Protein AF-A0A7C5EL28-F1 (afdb_monomer_lite)

Radius of gyration: 12.24 Å; chains: 1; bounding box: 33×21×35 Å

pLDDT: mean 87.93, std 9.38, range [56.09, 97.31]

Foldseek 3Di:
DAPVVLVVCLVVVQFDPVLNPADAAEDEEDQVQLLVQQQVQWDAGHVVRTDGDVSSRRSHVYHHNPPDCNSRVNRVVNNVVVVVVVD

Secondary structure (DSSP, 8-state):
---HHHHHHHTTT-S-HHHHSSPPS--SB-HHHHHHHHHHT-EEEETTEEE-THHHHHHHTPPB--S--HHHHHHHHHHHHHHHTT-

Structure (mmCIF, N/CA/C/O backbone):
data_AF-A0A7C5EL28-F1
#
_entry.id   AF-A0A7C5EL28-F1
#
loop_
_atom_site.group_PDB
_atom_site.id
_atom_site.type_symbol
_atom_site.label_atom_id
_atom_site.label_alt_id
_atom_site.label_comp_id
_atom_site.label_asym_id
_atom_site.label_entity_id
_atom_site.label_seq_id
_atom_site.pdbx_PDB_ins_code
_atom_site.Cartn_x
_atom_site.Cartn_y
_atom_site.Cartn_z
_atom_site.occupancy
_atom_site.B_iso_or_equiv
_atom_site.auth_seq_id
_atom_site.auth_comp_id
_atom_site.auth_asym_id
_atom_site.auth_atom_id
_atom_site.pdbx_PDB_model_num
ATOM 1 N N . HIS A 1 1 ? -3.948 -10.299 -8.557 1.00 58.75 1 HIS A N 1
ATOM 2 C CA . HIS A 1 1 ? -3.773 -9.180 -7.613 1.00 58.75 1 HIS A CA 1
ATOM 3 C C . HIS A 1 1 ? -5.010 -8.279 -7.604 1.00 58.75 1 HIS A C 1
ATOM 5 O O . HIS A 1 1 ? -4.909 -7.072 -7.763 1.00 58.75 1 HIS A O 1
ATOM 11 N N . GLU A 1 2 ? -6.206 -8.842 -7.422 1.00 61.25 2 GLU A N 1
ATOM 12 C CA . GLU A 1 2 ? -7.424 -8.029 -7.469 1.00 61.25 2 GLU A CA 1
ATOM 13 C C . GLU A 1 2 ? -7.793 -7.499 -6.085 1.00 61.25 2 GLU A C 1
ATOM 15 O O . GLU A 1 2 ? -7.936 -8.264 -5.131 1.00 61.25 2 GLU A O 1
ATOM 20 N N . ALA A 1 3 ? -8.008 -6.189 -5.985 1.00 79.75 3 ALA A N 1
ATOM 21 C CA . ALA A 1 3 ? -8.559 -5.546 -4.799 1.00 79.75 3 ALA A CA 1
ATOM 22 C C . ALA A 1 3 ? -10.098 -5.649 -4.804 1.00 79.75 3 ALA A C 1
ATOM 24 O O . ALA A 1 3 ? -10.805 -4.647 -4.788 1.00 79.75 3 ALA A O 1
ATOM 25 N N . VAL A 1 4 ? -10.642 -6.872 -4.845 1.00 86.06 4 VAL A N 1
ATOM 26 C CA . VAL A 1 4 ? -12.088 -7.115 -5.043 1.00 86.06 4 VAL A CA 1
ATOM 27 C C . VAL A 1 4 ? -12.946 -6.401 -3.995 1.00 86.06 4 VAL A C 1
ATOM 29 O O . VAL A 1 4 ? -13.978 -5.823 -4.331 1.00 86.06 4 VAL A O 1
ATOM 32 N N . ALA A 1 5 ? -12.514 -6.395 -2.730 1.00 87.12 5 ALA A N 1
ATOM 33 C CA . ALA A 1 5 ? -13.214 -5.681 -1.661 1.00 87.12 5 ALA A CA 1
ATOM 34 C C . ALA A 1 5 ? -13.306 -4.171 -1.946 1.00 87.12 5 ALA A C 1
ATOM 36 O O . ALA A 1 5 ? -14.373 -3.576 -1.805 1.00 87.12 5 ALA A O 1
ATOM 37 N N . VAL A 1 6 ? -12.212 -3.572 -2.420 1.00 89.00 6 VAL A N 1
ATOM 38 C CA . VAL A 1 6 ? -12.143 -2.157 -2.803 1.00 89.00 6 VAL A CA 1
ATOM 39 C C . VAL A 1 6 ? -13.032 -1.884 -4.011 1.00 89.00 6 VAL A C 1
ATOM 41 O O . VAL A 1 6 ? -13.797 -0.927 -3.987 1.00 89.00 6 VAL A O 1
ATOM 44 N N . GLU A 1 7 ? -13.021 -2.744 -5.030 1.00 87.94 7 GLU A N 1
ATOM 45 C CA . GLU A 1 7 ? -13.867 -2.581 -6.219 1.00 87.94 7 GLU A CA 1
ATOM 46 C C . GLU A 1 7 ? -15.365 -2.671 -5.892 1.00 87.94 7 GLU A C 1
ATOM 48 O O . GLU A 1 7 ? -16.182 -1.915 -6.421 1.00 87.94 7 GLU A O 1
ATOM 53 N N . ARG A 1 8 ? -15.753 -3.544 -4.954 1.00 89.38 8 ARG A N 1
ATOM 54 C CA . ARG A 1 8 ? -17.140 -3.617 -4.467 1.00 89.38 8 ARG A CA 1
ATOM 55 C C . ARG A 1 8 ? -17.553 -2.362 -3.697 1.00 89.38 8 ARG A C 1
ATOM 57 O O . ARG A 1 8 ? -18.705 -1.945 -3.809 1.00 89.38 8 ARG A O 1
ATOM 64 N N . LEU A 1 9 ? -16.637 -1.751 -2.945 1.00 89.44 9 LEU A N 1
ATOM 65 C CA . LEU A 1 9 ? -16.878 -0.478 -2.259 1.00 89.44 9 LEU A CA 1
ATOM 66 C C . LEU A 1 9 ? -16.925 0.697 -3.241 1.00 89.44 9 LEU A C 1
ATOM 68 O O . LEU A 1 9 ? -17.788 1.566 -3.116 1.00 89.44 9 LEU A O 1
ATOM 72 N N . ARG A 1 10 ? -16.054 0.688 -4.255 1.00 87.75 10 ARG A N 1
ATOM 73 C CA . ARG A 1 10 ? -16.015 1.662 -5.352 1.00 87.75 10 ARG A CA 1
ATOM 74 C C . ARG A 1 10 ? -17.333 1.691 -6.114 1.00 87.75 10 ARG A C 1
ATOM 76 O O . ARG A 1 10 ? -17.912 2.758 -6.267 1.00 87.75 10 ARG A O 1
ATOM 83 N N . ALA A 1 11 ? -17.870 0.525 -6.476 1.00 88.19 11 ALA A N 1
ATOM 84 C CA . ALA A 1 11 ? -19.167 0.398 -7.147 1.00 88.19 11 ALA A CA 1
ATOM 85 C C . ALA A 1 11 ? -20.351 0.968 -6.339 1.00 88.19 11 ALA A C 1
ATOM 87 O O . ALA A 1 11 ? -21.415 1.224 -6.896 1.00 88.19 11 ALA A O 1
ATOM 88 N N . ARG A 1 12 ? -20.178 1.161 -5.026 1.00 89.88 12 ARG A N 1
ATOM 89 C CA . ARG A 1 12 ? -21.180 1.733 -4.115 1.00 89.88 12 ARG A CA 1
ATOM 90 C C . ARG A 1 12 ? -20.862 3.170 -3.693 1.00 89.88 12 ARG A C 1
ATOM 92 O O . ARG A 1 12 ? -21.565 3.700 -2.842 1.00 89.88 12 ARG A O 1
ATOM 99 N N . ASN A 1 13 ? -19.817 3.789 -4.251 1.00 86.19 13 ASN A N 1
ATOM 100 C CA . ASN A 1 13 ? -19.313 5.107 -3.845 1.00 86.19 13 ASN A CA 1
ATOM 101 C C . ASN A 1 13 ? -18.976 5.201 -2.345 1.00 86.19 13 ASN A C 1
ATOM 103 O O . ASN A 1 13 ? -19.170 6.240 -1.722 1.00 86.19 13 ASN A O 1
ATOM 107 N N . LEU A 1 14 ? -18.481 4.105 -1.760 1.00 88.88 14 LEU A N 1
ATOM 108 C CA . LEU A 1 14 ? -18.146 4.035 -0.335 1.00 88.88 14 LEU A CA 1
ATOM 109 C C . LEU A 1 14 ? -16.661 4.276 -0.048 1.00 88.88 14 LEU A C 1
ATOM 111 O O . LEU A 1 14 ? -16.289 4.376 1.113 1.00 88.88 14 LEU A O 1
ATOM 115 N N . LEU A 1 15 ? -15.799 4.362 -1.062 1.00 86.00 15 LEU A N 1
ATOM 116 C CA . LEU A 1 15 ? -14.371 4.584 -0.831 1.00 86.00 15 LEU A CA 1
ATOM 117 C C . LEU A 1 15 ? -14.103 5.917 -0.128 1.00 86.00 15 LEU A C 1
ATOM 119 O O . LEU A 1 15 ? -14.753 6.926 -0.403 1.00 86.00 15 LEU A O 1
ATOM 123 N N . ALA A 1 16 ? -13.078 5.928 0.723 1.00 83.25 16 ALA A N 1
ATOM 124 C CA . ALA A 1 16 ? -12.557 7.156 1.300 1.00 83.25 16 ALA A CA 1
ATOM 125 C C . ALA A 1 16 ? -12.239 8.171 0.177 1.00 83.25 16 ALA A C 1
ATOM 127 O O . ALA A 1 16 ? -11.707 7.767 -0.861 1.00 83.25 16 ALA A O 1
ATOM 128 N N . PRO A 1 17 ? -12.493 9.482 0.360 1.00 72.69 17 PRO A N 1
ATOM 129 C CA . PRO A 1 17 ? -12.352 10.482 -0.707 1.00 72.69 17 PRO A CA 1
ATOM 130 C C . PRO A 1 17 ? -10.972 10.491 -1.377 1.00 72.69 17 PRO A C 1
ATOM 132 O O . PRO A 1 17 ? -10.860 10.649 -2.590 1.00 72.69 17 PRO A O 1
ATOM 135 N N . ARG A 1 18 ? -9.915 10.245 -0.592 1.00 68.50 18 ARG A N 1
ATOM 136 C CA . ARG A 1 18 ? -8.524 10.145 -1.064 1.00 68.50 18 ARG A CA 1
ATOM 137 C C . ARG A 1 18 ? -8.270 8.912 -1.947 1.00 68.50 18 ARG A C 1
ATOM 139 O O . ARG A 1 18 ? -7.340 8.920 -2.745 1.00 68.50 18 ARG A O 1
ATOM 146 N N . SER A 1 19 ? -9.096 7.880 -1.807 1.00 74.62 19 SER A N 1
ATOM 147 C CA . SER A 1 19 ? -9.017 6.611 -2.538 1.00 74.62 19 SER A CA 1
ATOM 148 C C . SER A 1 19 ? -10.002 6.524 -3.705 1.00 74.6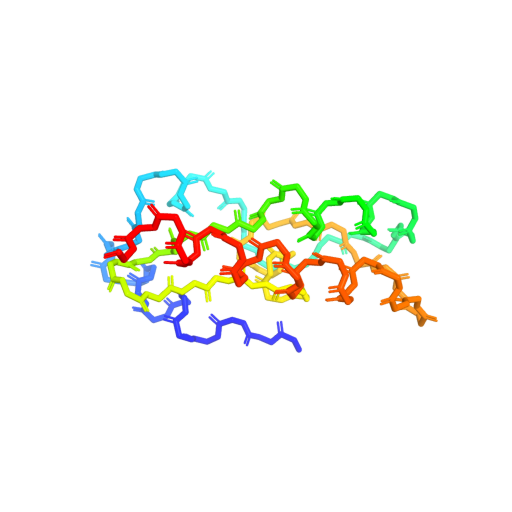2 19 SER A C 1
ATOM 150 O O . SER A 1 19 ? -9.838 5.692 -4.597 1.00 74.62 19 SER A O 1
ATOM 152 N N . ALA A 1 20 ? -11.010 7.397 -3.725 1.00 65.75 20 ALA A N 1
ATOM 153 C CA . ALA A 1 20 ? -12.031 7.447 -4.763 1.00 65.75 20 ALA A CA 1
ATOM 154 C C . ALA A 1 20 ? -11.541 8.083 -6.079 1.00 65.75 20 ALA A C 1
ATOM 156 O O . ALA A 1 20 ? -12.025 7.702 -7.139 1.00 65.75 20 ALA A O 1
ATOM 157 N N . SER A 1 21 ? -10.579 9.015 -6.034 1.00 60.91 21 SER A N 1
ATOM 158 C CA . SER A 1 21 ? -10.089 9.752 -7.215 1.00 60.91 21 SER A CA 1
ATOM 159 C C . SER A 1 21 ? -8.934 9.083 -7.969 1.00 60.91 21 SER A C 1
ATOM 161 O O . SER A 1 21 ? -8.473 9.610 -8.981 1.00 60.91 21 SER A O 1
ATOM 163 N N . ALA A 1 22 ? -8.435 7.948 -7.482 1.00 67.25 22 ALA A N 1
ATOM 164 C CA . ALA A 1 22 ? -7.298 7.263 -8.082 1.00 67.25 22 ALA A CA 1
ATOM 165 C C . ALA A 1 22 ? -7.724 6.307 -9.209 1.00 67.25 22 ALA A C 1
ATOM 167 O O . ALA A 1 22 ? -8.841 5.786 -9.201 1.00 67.25 22 ALA A O 1
ATOM 168 N N . GLY A 1 23 ? -6.818 6.068 -10.164 1.00 68.44 23 GLY A N 1
ATOM 169 C CA . GLY A 1 23 ? -7.037 5.128 -11.267 1.00 68.44 23 GLY A CA 1
ATOM 170 C C . GLY A 1 23 ? -7.309 3.698 -10.783 1.00 68.44 23 GLY A C 1
ATOM 171 O O . GLY A 1 23 ? -6.987 3.341 -9.650 1.00 68.44 23 GLY A O 1
ATOM 172 N N . THR A 1 24 ? -7.922 2.877 -11.636 1.00 75.06 24 THR A N 1
ATOM 173 C CA . THR A 1 24 ? -8.211 1.467 -11.340 1.00 75.06 24 THR A CA 1
ATOM 174 C C . THR A 1 24 ? -7.176 0.547 -11.990 1.00 75.06 24 THR A C 1
ATOM 176 O O . THR A 1 24 ? -6.643 0.849 -13.058 1.00 75.06 24 THR A O 1
ATOM 179 N N . GLY A 1 25 ? -6.918 -0.602 -11.362 1.00 81.12 25 GLY A N 1
ATOM 180 C CA . GLY A 1 25 ? -6.060 -1.643 -11.926 1.00 81.12 25 GLY A CA 1
ATOM 181 C C . GLY A 1 25 ? -4.565 -1.388 -11.740 1.00 81.12 25 GLY A C 1
ATOM 182 O O . GLY A 1 25 ? -4.152 -0.505 -10.995 1.00 81.12 25 GLY A O 1
ATOM 183 N N . GLU A 1 26 ? -3.744 -2.213 -12.386 1.00 84.69 26 GLU A N 1
ATOM 184 C CA . GLU A 1 26 ? -2.284 -2.135 -12.299 1.00 84.69 26 GLU A CA 1
ATOM 185 C C . GLU A 1 26 ? -1.698 -1.509 -13.569 1.00 84.69 26 GLU A C 1
ATOM 187 O O . GLU A 1 26 ? -2.074 -1.861 -14.689 1.00 84.69 26 GLU A O 1
ATOM 192 N N . GLY A 1 27 ? -0.745 -0.599 -13.391 1.00 86.62 27 GLY A N 1
ATOM 193 C CA . GLY A 1 27 ? -0.003 0.041 -14.468 1.00 86.62 27 GLY A CA 1
ATOM 194 C C . GLY A 1 27 ? 1.064 -0.862 -15.115 1.00 86.62 27 GLY A C 1
ATOM 195 O O . GLY A 1 27 ? 1.185 -2.057 -14.806 1.00 86.62 27 GLY A O 1
ATOM 196 N N . PRO A 1 28 ? 1.876 -0.300 -16.030 1.00 88.56 28 PRO A N 1
ATOM 197 C CA . PRO A 1 28 ? 3.006 -1.010 -16.625 1.00 88.56 28 PRO A CA 1
ATOM 198 C C . PRO A 1 28 ? 4.019 -1.464 -15.562 1.00 88.56 28 PRO A C 1
ATOM 200 O O . PRO A 1 28 ? 3.993 -1.019 -14.413 1.00 88.56 28 PRO A O 1
ATOM 203 N N . MET A 1 29 ? 4.888 -2.404 -15.942 1.00 89.88 29 MET A N 1
ATOM 204 C CA . MET A 1 29 ? 5.901 -2.925 -15.028 1.00 89.88 29 MET A CA 1
ATOM 205 C C . MET A 1 29 ? 7.059 -1.935 -14.884 1.00 89.88 29 MET A C 1
ATOM 207 O O . MET A 1 29 ? 7.722 -1.616 -15.867 1.00 89.88 29 MET A O 1
ATOM 211 N N . ASP A 1 30 ? 7.302 -1.507 -13.651 1.00 94.06 30 ASP A N 1
ATOM 212 C CA . ASP A 1 30 ? 8.452 -0.728 -13.203 1.00 94.06 30 ASP A CA 1
ATOM 213 C C . ASP A 1 30 ? 8.752 -1.155 -11.760 1.00 94.06 30 ASP A C 1
ATOM 215 O O . ASP A 1 30 ? 7.982 -0.867 -10.839 1.00 94.06 30 ASP A O 1
ATOM 219 N N . ALA A 1 31 ? 9.842 -1.905 -11.582 1.00 92.38 31 ALA A N 1
ATOM 220 C CA . ALA A 1 31 ? 10.228 -2.464 -10.290 1.00 92.38 31 ALA A CA 1
ATOM 221 C C . ALA A 1 31 ? 10.463 -1.366 -9.253 1.00 92.38 31 ALA A C 1
ATOM 223 O O . ALA A 1 31 ? 9.824 -1.367 -8.204 1.00 92.38 31 ALA A O 1
ATOM 224 N N . THR A 1 32 ? 11.318 -0.400 -9.581 1.00 92.62 32 THR A N 1
ATOM 225 C CA . THR A 1 32 ? 11.723 0.674 -8.674 1.00 92.62 32 THR A CA 1
ATOM 226 C C . THR A 1 32 ? 10.538 1.557 -8.303 1.00 92.62 32 THR A C 1
ATOM 228 O O . THR A 1 32 ? 10.289 1.791 -7.120 1.00 92.62 32 THR A O 1
ATOM 231 N N . ALA A 1 33 ? 9.766 2.012 -9.296 1.00 93.81 33 ALA A N 1
ATOM 232 C CA . ALA A 1 33 ? 8.601 2.845 -9.025 1.00 93.81 33 ALA A CA 1
ATOM 233 C C . ALA A 1 33 ? 7.522 2.067 -8.259 1.00 93.81 33 ALA A C 1
ATOM 235 O O . ALA A 1 33 ? 6.888 2.624 -7.366 1.00 93.81 33 ALA A O 1
ATOM 236 N N . GLY A 1 34 ? 7.328 0.782 -8.570 1.00 93.56 34 GLY A N 1
ATOM 237 C CA . GLY A 1 34 ? 6.377 -0.086 -7.881 1.00 93.56 34 GLY A CA 1
ATOM 238 C C . GLY A 1 34 ? 6.737 -0.328 -6.418 1.00 93.56 34 GLY A C 1
ATOM 239 O O . GLY A 1 34 ? 5.859 -0.196 -5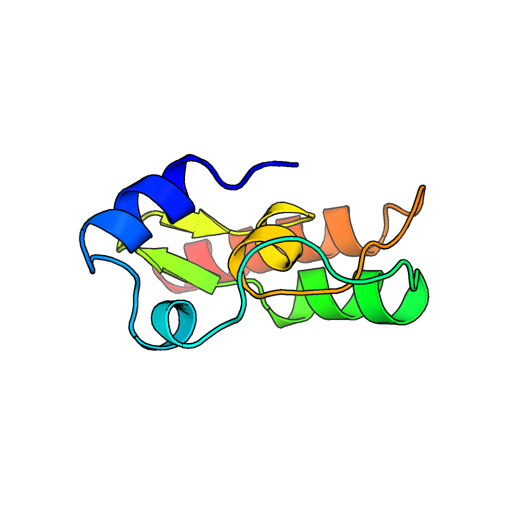.567 1.00 93.56 34 GLY A O 1
ATOM 240 N N . GLU A 1 35 ? 8.010 -0.598 -6.104 1.00 95.00 35 GLU A N 1
ATOM 241 C CA . GLU A 1 35 ? 8.486 -0.775 -4.723 1.00 95.00 35 GLU A CA 1
ATOM 242 C C . GLU A 1 35 ? 8.193 0.448 -3.856 1.00 95.00 35 GLU A C 1
ATOM 244 O O . GLU A 1 35 ? 7.651 0.313 -2.759 1.00 95.00 35 GLU A O 1
ATOM 249 N N . THR A 1 36 ? 8.504 1.643 -4.354 1.00 94.94 36 THR A N 1
ATOM 250 C CA . THR A 1 36 ? 8.236 2.887 -3.629 1.00 94.94 36 THR A CA 1
ATOM 251 C C . THR A 1 36 ? 6.735 3.162 -3.537 1.00 94.94 36 THR A C 1
ATOM 253 O O . THR A 1 36 ? 6.224 3.482 -2.461 1.00 94.94 36 THR A O 1
ATOM 256 N N . PHE A 1 37 ? 5.998 2.971 -4.636 1.00 94.38 37 PHE A N 1
ATOM 257 C CA . PHE A 1 37 ? 4.568 3.264 -4.705 1.00 94.38 37 PHE A CA 1
ATOM 258 C C . PHE A 1 37 ? 3.758 2.478 -3.672 1.00 94.38 37 PHE A C 1
ATOM 260 O O . PHE A 1 37 ? 2.927 3.063 -2.973 1.00 94.38 37 PHE A O 1
ATOM 267 N N . VAL A 1 38 ? 3.998 1.168 -3.542 1.00 94.50 38 VAL A N 1
ATOM 268 C CA . VAL A 1 38 ? 3.223 0.318 -2.621 1.00 94.50 38 VAL A CA 1
ATOM 269 C C . VAL A 1 38 ? 3.450 0.672 -1.153 1.00 94.50 38 VAL A C 1
ATOM 271 O O . VAL A 1 38 ? 2.558 0.448 -0.340 1.00 94.50 38 VAL A O 1
ATOM 274 N N . VAL A 1 39 ? 4.605 1.247 -0.808 1.00 95.94 39 VAL A N 1
ATOM 275 C CA . VAL A 1 39 ? 4.923 1.693 0.556 1.00 95.94 39 VAL A CA 1
ATOM 276 C C . VAL A 1 39 ? 4.300 3.058 0.835 1.00 95.94 39 VAL A C 1
ATOM 278 O O . VAL A 1 39 ? 3.635 3.243 1.852 1.00 95.94 39 VAL A O 1
ATOM 281 N N . GLU A 1 40 ? 4.478 4.020 -0.068 1.00 94.12 40 GLU A N 1
ATOM 282 C CA . GLU A 1 40 ? 4.031 5.402 0.141 1.00 94.12 40 GLU A CA 1
ATOM 283 C C . GLU A 1 40 ? 2.512 5.570 0.080 1.00 94.12 40 GLU A C 1
ATOM 285 O O . GLU A 1 40 ? 1.953 6.469 0.713 1.00 94.12 40 GLU A O 1
ATOM 290 N N . ARG A 1 41 ? 1.834 4.723 -0.701 1.00 93.12 41 ARG A N 1
ATOM 291 C CA . ARG A 1 41 ? 0.391 4.822 -0.951 1.00 93.12 41 ARG A CA 1
ATOM 292 C C . ARG A 1 41 ? -0.454 3.896 -0.079 1.00 93.12 41 ARG A C 1
ATOM 294 O O . ARG A 1 41 ? -1.660 3.826 -0.299 1.00 93.12 41 ARG A O 1
ATOM 301 N N . VAL A 1 42 ? 0.128 3.237 0.927 1.00 94.38 42 VAL A N 1
ATOM 302 C CA . VAL A 1 42 ? -0.646 2.554 1.978 1.00 94.38 42 VAL A CA 1
ATOM 303 C C . VAL A 1 42 ? -1.682 3.517 2.557 1.00 94.38 42 VAL A C 1
ATOM 305 O O . VAL A 1 42 ? -1.352 4.639 2.947 1.00 94.38 42 VAL A O 1
ATOM 308 N N . ALA A 1 43 ? -2.939 3.081 2.614 1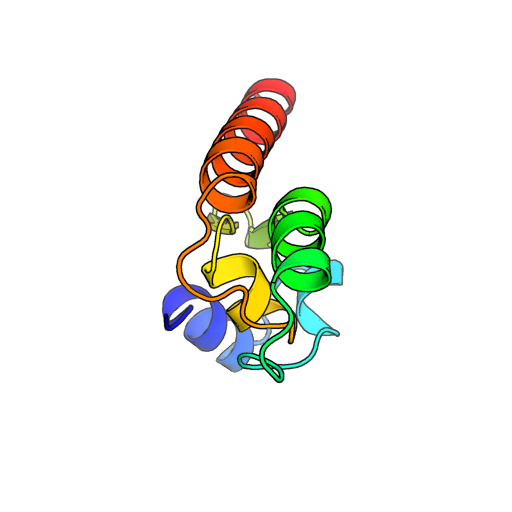.00 91.81 43 ALA A N 1
ATOM 309 C CA . ALA A 1 43 ? -4.030 3.909 3.106 1.00 91.81 43 ALA A CA 1
ATOM 310 C C . ALA A 1 43 ? -5.209 3.072 3.604 1.00 91.81 43 ALA A C 1
ATOM 312 O O . ALA A 1 43 ? -5.356 1.891 3.282 1.00 91.81 43 ALA A O 1
ATOM 313 N N . GLU A 1 44 ? -6.087 3.727 4.352 1.00 93.00 44 GLU A N 1
ATOM 314 C CA . GLU A 1 44 ? -7.412 3.220 4.672 1.00 93.00 44 GLU A CA 1
ATOM 315 C C . GLU A 1 44 ? -8.352 3.509 3.492 1.00 93.00 44 GLU A C 1
ATOM 317 O O . GLU A 1 44 ? -8.639 4.662 3.160 1.00 93.00 44 GLU A O 1
ATOM 322 N N . ALA A 1 45 ? -8.801 2.460 2.808 1.00 90.50 45 ALA A N 1
ATOM 323 C CA . ALA A 1 45 ? -9.688 2.579 1.654 1.00 90.50 45 ALA A CA 1
ATOM 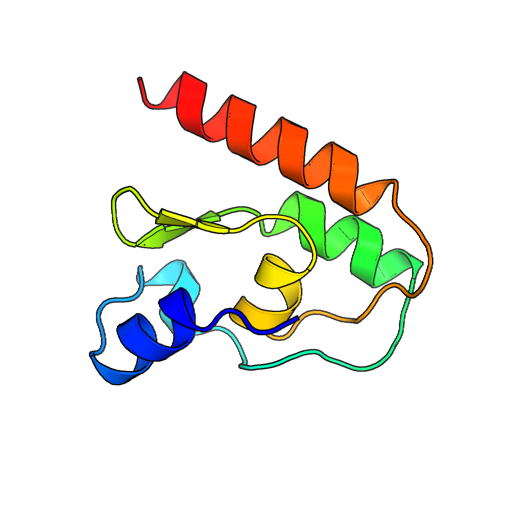324 C C . ALA A 1 45 ? -11.155 2.796 2.062 1.00 90.50 45 ALA A C 1
ATOM 326 O O . ALA A 1 45 ? -11.923 3.380 1.299 1.00 90.50 45 ALA A O 1
ATOM 327 N N . PHE A 1 46 ? -11.532 2.344 3.257 1.00 90.94 46 PHE A N 1
ATOM 328 C CA . PHE A 1 46 ? -12.844 2.491 3.892 1.00 90.94 46 PHE A CA 1
ATOM 329 C C . PHE A 1 46 ? -12.653 2.367 5.410 1.00 90.94 46 PHE A C 1
ATOM 331 O O . PHE A 1 46 ? -11.718 1.670 5.792 1.00 90.94 46 PHE A O 1
ATOM 338 N N . PRO A 1 47 ? -13.479 2.979 6.281 1.00 90.62 47 PRO A N 1
ATOM 339 C CA . PRO A 1 47 ? -13.321 2.848 7.731 1.00 90.62 47 PRO A CA 1
ATOM 340 C C . PRO A 1 47 ? -13.115 1.391 8.186 1.00 90.62 47 PRO A C 1
ATOM 342 O O . PRO A 1 47 ? -13.989 0.544 8.004 1.00 90.62 47 PRO A O 1
ATOM 345 N N . GLY A 1 48 ? -11.935 1.095 8.739 1.00 90.88 48 GLY A N 1
ATOM 346 C CA . GLY A 1 48 ? -11.516 -0.240 9.182 1.00 90.88 48 GLY A CA 1
ATOM 347 C C . GLY A 1 48 ? -10.917 -1.157 8.103 1.00 90.88 48 GLY A C 1
ATOM 348 O O . GLY A 1 48 ? -10.421 -2.232 8.431 1.00 90.88 48 GLY A O 1
ATOM 349 N N . LEU A 1 49 ? -10.911 -0.753 6.831 1.00 92.25 49 LEU A N 1
ATOM 350 C CA . LEU A 1 49 ? -10.330 -1.499 5.713 1.00 92.25 49 LEU A CA 1
ATOM 351 C C . LEU A 1 49 ? -9.090 -0.789 5.164 1.00 92.25 49 LEU A C 1
ATOM 353 O O . LEU A 1 49 ? -9.179 0.252 4.508 1.00 92.25 49 LEU A O 1
ATOM 357 N N . TRP A 1 50 ? -7.937 -1.422 5.348 1.00 93.56 50 TRP A N 1
ATOM 358 C CA . TRP A 1 50 ? -6.643 -0.922 4.893 1.00 93.56 50 TRP A CA 1
ATOM 359 C C . TRP A 1 50 ? -6.122 -1.684 3.678 1.00 93.56 50 TRP A C 1
ATOM 361 O O . TRP A 1 50 ? -6.377 -2.878 3.522 1.00 93.56 50 TRP A O 1
ATOM 371 N N . VAL A 1 51 ? -5.362 -0.992 2.829 1.00 93.62 51 VAL A N 1
ATOM 372 C CA . VAL A 1 51 ? -4.703 -1.574 1.654 1.00 93.62 51 VAL A CA 1
ATOM 373 C C . VAL A 1 51 ? -3.184 -1.516 1.791 1.00 93.62 51 VAL A C 1
ATOM 375 O O . VAL A 1 51 ? -2.620 -0.502 2.197 1.00 93.62 51 VAL A O 1
ATOM 378 N N . THR A 1 52 ? -2.517 -2.618 1.443 1.00 95.12 52 THR A N 1
ATOM 379 C CA . THR A 1 52 ? -1.054 -2.771 1.473 1.00 95.12 52 THR A CA 1
ATOM 380 C C . THR A 1 52 ? -0.583 -3.695 0.341 1.00 95.12 52 THR A C 1
ATOM 382 O O . THR A 1 52 ? -1.389 -4.413 -0.259 1.00 95.12 52 THR A O 1
ATOM 385 N N . GLY A 1 53 ? 0.709 -3.663 0.014 1.00 93.25 53 GLY A N 1
ATOM 386 C CA . GLY A 1 53 ? 1.313 -4.476 -1.039 1.00 93.25 53 GLY A CA 1
ATOM 387 C C . GLY A 1 53 ? 0.697 -4.211 -2.413 1.00 93.25 53 GLY A C 1
ATOM 388 O O . GLY A 1 53 ? 0.283 -3.094 -2.715 1.00 93.25 53 GLY A O 1
ATOM 389 N N . MET A 1 54 ? 0.576 -5.247 -3.249 1.00 92.94 54 MET A N 1
ATOM 390 C CA . MET A 1 54 ? 0.040 -5.096 -4.613 1.00 92.94 54 MET A CA 1
ATOM 391 C C . MET A 1 54 ? -1.415 -4.610 -4.656 1.00 92.94 54 MET A C 1
ATOM 393 O O . MET A 1 54 ? -1.838 -4.034 -5.657 1.00 92.94 54 MET A O 1
ATOM 397 N N . ALA A 1 55 ? -2.178 -4.765 -3.566 1.00 92.50 55 ALA A N 1
ATOM 398 C CA . ALA A 1 55 ? -3.521 -4.197 -3.483 1.00 92.50 55 ALA A CA 1
ATOM 399 C C . ALA A 1 55 ? -3.502 -2.661 -3.553 1.00 92.50 55 ALA A C 1
ATOM 401 O O . ALA A 1 55 ? -4.462 -2.075 -4.045 1.00 92.50 55 ALA A O 1
ATOM 402 N N . VAL A 1 56 ? -2.416 -2.010 -3.120 1.00 92.69 56 VAL A N 1
ATOM 403 C CA . VAL A 1 56 ? -2.205 -0.560 -3.259 1.00 92.69 56 VAL A CA 1
ATOM 404 C C . VAL A 1 56 ? -2.112 -0.189 -4.736 1.00 92.69 56 VAL A C 1
ATOM 406 O O . VAL A 1 56 ? -2.857 0.675 -5.194 1.00 92.69 56 VAL A O 1
ATOM 409 N N . SER A 1 57 ? -1.274 -0.886 -5.507 1.00 92.06 57 SER A N 1
ATOM 410 C CA . SER A 1 57 ? -1.173 -0.661 -6.953 1.00 92.06 57 SER A CA 1
ATOM 411 C C . SER A 1 57 ? -2.514 -0.877 -7.650 1.00 92.06 57 SER A C 1
ATOM 413 O O . SER A 1 57 ? -2.955 0.022 -8.355 1.00 92.06 57 SER A O 1
ATOM 415 N N . ALA A 1 58 ? -3.215 -1.982 -7.372 1.00 90.56 58 ALA A N 1
ATOM 416 C CA . ALA A 1 58 ? -4.524 -2.269 -7.965 1.00 90.56 58 ALA A CA 1
ATOM 417 C C . ALA A 1 58 ? -5.621 -1.255 -7.577 1.00 90.56 58 ALA A C 1
ATOM 419 O O . ALA A 1 58 ? -6.525 -0.974 -8.366 1.00 90.56 58 ALA A O 1
ATOM 420 N N . THR A 1 59 ? -5.549 -0.705 -6.362 1.00 90.00 59 THR A N 1
ATOM 421 C CA . THR A 1 59 ? -6.519 0.275 -5.849 1.00 90.00 59 THR A CA 1
ATOM 422 C C . THR A 1 59 ? -6.298 1.662 -6.446 1.00 90.00 59 THR A C 1
ATOM 424 O O . THR A 1 59 ? -7.277 2.360 -6.718 1.00 90.00 59 THR A O 1
ATOM 427 N N . PHE A 1 60 ? -5.038 2.065 -6.635 1.00 90.62 60 PHE A N 1
ATOM 428 C CA . PHE A 1 60 ? -4.676 3.440 -6.988 1.00 90.62 60 PHE A CA 1
ATOM 429 C C . PHE A 1 60 ? -4.090 3.621 -8.398 1.00 90.62 60 PHE A C 1
ATOM 431 O O . PHE A 1 60 ? -3.677 4.736 -8.726 1.00 90.62 60 PHE A O 1
ATOM 438 N N . GLY A 1 61 ? -4.021 2.574 -9.224 1.00 89.50 61 GLY A N 1
ATOM 439 C CA . GLY A 1 61 ? -3.463 2.667 -10.577 1.00 89.50 61 GLY A CA 1
ATOM 440 C C . GLY A 1 61 ? -1.931 2.680 -10.608 1.00 89.50 61 GLY A C 1
ATOM 441 O O . GLY A 1 61 ? -1.340 3.335 -11.462 1.00 89.50 61 GLY A O 1
ATOM 442 N N . GLY A 1 62 ? -1.280 2.029 -9.642 1.00 89.69 62 GLY A N 1
ATOM 443 C CA . GLY A 1 62 ? 0.180 2.013 -9.499 1.00 89.69 62 GLY A CA 1
ATOM 444 C C . GLY A 1 62 ? 0.886 1.002 -10.409 1.00 89.69 62 GLY A C 1
ATOM 445 O O . GLY A 1 62 ? 0.259 0.036 -10.853 1.00 89.69 62 GLY A O 1
ATOM 446 N N . PRO A 1 63 ? 2.193 1.174 -10.674 1.00 91.44 63 PRO A N 1
ATOM 447 C CA . PRO A 1 63 ? 2.973 0.238 -11.480 1.00 91.44 63 PRO A CA 1
ATOM 448 C C . PRO A 1 63 ? 3.103 -1.144 -10.821 1.00 91.44 63 PRO A C 1
ATOM 450 O O . PRO A 1 63 ? 2.985 -1.303 -9.600 1.00 91.44 63 PRO A O 1
ATOM 453 N N . ARG A 1 64 ? 3.366 -2.159 -11.652 1.00 89.94 64 ARG A N 1
ATOM 454 C CA . ARG A 1 64 ? 3.709 -3.518 -11.199 1.00 89.94 64 ARG A CA 1
ATOM 455 C C . ARG A 1 64 ? 5.207 -3.6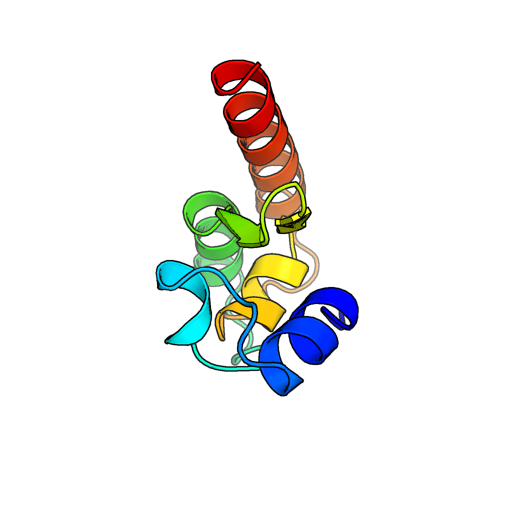18 -10.966 1.00 89.94 64 ARG A C 1
ATOM 457 O O . ARG A 1 64 ? 5.971 -3.137 -11.790 1.00 89.94 64 ARG A O 1
ATOM 464 N N . MET A 1 65 ? 5.632 -4.312 -9.916 1.00 88.50 65 MET A N 1
ATOM 465 C CA . MET A 1 65 ? 7.054 -4.356 -9.539 1.00 88.50 65 MET A CA 1
ATOM 466 C C . MET A 1 65 ? 7.818 -5.633 -9.921 1.00 88.50 65 MET A C 1
ATOM 468 O O . MET A 1 65 ? 9.027 -5.705 -9.732 1.00 88.50 65 MET A O 1
ATOM 472 N N . GLY A 1 66 ? 7.143 -6.646 -10.477 1.00 83.44 66 GLY A N 1
ATOM 473 C CA . GLY A 1 66 ? 7.784 -7.935 -10.771 1.00 83.44 66 GLY A CA 1
ATOM 474 C C . GLY A 1 66 ? 8.168 -8.708 -9.494 1.00 83.44 66 GLY A C 1
ATOM 475 O O . GLY A 1 66 ? 7.562 -8.480 -8.448 1.00 83.44 66 GLY A O 1
ATOM 476 N N . PRO A 1 67 ? 9.125 -9.654 -9.556 1.00 84.62 67 PRO A N 1
ATOM 477 C CA . PRO A 1 67 ? 9.482 -10.529 -8.435 1.00 84.62 67 PRO A CA 1
ATOM 478 C C . PRO A 1 67 ? 10.430 -9.844 -7.432 1.00 84.62 67 PRO A C 1
ATOM 480 O O . PRO A 1 67 ? 11.512 -10.350 -7.139 1.00 84.62 67 PRO A O 1
ATOM 483 N N . VAL A 1 68 ? 10.026 -8.685 -6.910 1.00 85.94 68 VAL A N 1
ATOM 484 C CA . VAL A 1 68 ? 10.752 -7.942 -5.870 1.00 85.94 68 VAL A CA 1
ATOM 485 C C . VAL A 1 68 ? 9.816 -7.710 -4.685 1.00 85.94 68 VAL A C 1
ATOM 487 O O . VAL A 1 68 ? 8.658 -7.337 -4.861 1.00 85.94 68 VAL A O 1
ATOM 490 N N . PHE A 1 69 ? 10.294 -7.992 -3.471 1.00 88.88 69 PHE A N 1
ATOM 491 C CA . PHE A 1 69 ? 9.443 -8.111 -2.278 1.00 88.88 69 PHE A CA 1
ATOM 492 C C . PHE A 1 69 ? 9.791 -7.119 -1.158 1.00 88.88 69 PHE A C 1
ATOM 494 O O . PHE A 1 69 ? 9.128 -7.127 -0.119 1.00 88.88 69 PHE A O 1
ATOM 501 N N . GLY A 1 70 ? 10.790 -6.249 -1.347 1.00 93.38 70 GLY A N 1
ATOM 502 C CA . GLY A 1 70 ? 11.183 -5.259 -0.340 1.00 93.38 70 GLY A CA 1
ATOM 503 C C . GLY A 1 70 ? 10.029 -4.308 -0.022 1.00 93.38 70 GLY A C 1
ATOM 504 O O . GLY A 1 70 ? 9.625 -4.177 1.136 1.00 93.38 70 GLY A O 1
ATOM 505 N N . GLY A 1 71 ? 9.417 -3.746 -1.066 1.00 92.69 71 GLY A N 1
ATOM 506 C CA . GLY A 1 71 ? 8.236 -2.894 -0.949 1.00 92.69 71 GLY A CA 1
ATOM 507 C C . GLY A 1 71 ? 7.034 -3.596 -0.308 1.00 92.69 71 GLY A C 1
ATOM 508 O O . GLY A 1 71 ? 6.319 -2.969 0.465 1.00 92.69 71 GLY A O 1
ATOM 509 N N . MET A 1 72 ? 6.844 -4.903 -0.536 1.00 93.56 72 MET A N 1
ATOM 510 C CA . MET A 1 72 ? 5.747 -5.678 0.076 1.00 93.56 72 MET A CA 1
ATOM 511 C C . MET A 1 72 ? 5.875 -5.761 1.601 1.00 93.56 72 MET A C 1
ATOM 513 O O . MET A 1 72 ? 4.900 -5.576 2.331 1.00 93.56 72 MET A O 1
ATOM 517 N N . LEU A 1 73 ? 7.083 -6.041 2.096 1.00 95.56 73 LEU A N 1
ATOM 518 C CA . LEU A 1 73 ? 7.339 -6.125 3.535 1.00 95.56 73 LEU A CA 1
ATOM 519 C C . LEU A 1 73 ? 7.231 -4.747 4.191 1.00 95.56 73 LEU A C 1
ATOM 521 O O . LEU A 1 73 ? 6.594 -4.599 5.235 1.00 95.56 73 LEU A O 1
ATOM 525 N N . LEU A 1 74 ? 7.813 -3.726 3.558 1.00 96.75 74 LEU A N 1
ATOM 526 C CA . LEU A 1 74 ? 7.783 -2.357 4.067 1.00 96.75 74 LEU A CA 1
ATOM 527 C C . LEU A 1 74 ? 6.370 -1.765 4.060 1.00 96.75 74 LEU A C 1
ATOM 529 O O . LEU A 1 74 ? 5.996 -1.086 5.016 1.00 96.75 74 LEU A O 1
ATOM 533 N N . SER A 1 75 ? 5.549 -2.063 3.049 1.00 96.19 75 SER A N 1
ATOM 534 C CA . SER A 1 75 ? 4.147 -1.639 3.031 1.00 96.19 75 SER A CA 1
ATOM 535 C C . SER A 1 75 ? 3.345 -2.326 4.139 1.00 96.19 75 SER A C 1
ATOM 537 O O . SER A 1 75 ? 2.452 -1.716 4.728 1.00 96.19 75 SER A O 1
ATOM 539 N N . GLY A 1 76 ? 3.648 -3.595 4.438 1.00 96.06 76 GLY A N 1
ATOM 540 C CA . GLY A 1 76 ? 3.042 -4.348 5.540 1.00 96.06 76 GLY A CA 1
ATOM 541 C C . GLY A 1 76 ? 3.389 -3.753 6.907 1.00 96.06 76 GLY A C 1
ATOM 542 O O . GLY A 1 76 ? 2.512 -3.523 7.738 1.00 96.06 76 GLY A O 1
ATOM 543 N N . LYS A 1 77 ? 4.666 -3.420 7.114 1.00 97.31 77 LYS A N 1
ATOM 544 C CA . LYS A 1 77 ? 5.117 -2.711 8.316 1.00 97.31 77 LYS A CA 1
ATOM 545 C C . LYS A 1 77 ? 4.410 -1.361 8.462 1.00 97.31 77 LYS A C 1
ATOM 547 O O . LYS A 1 77 ? 3.853 -1.076 9.517 1.00 97.31 77 LYS A O 1
ATOM 552 N N . ARG A 1 78 ? 4.373 -0.563 7.392 1.00 96.06 78 ARG A N 1
ATOM 553 C CA . ARG A 1 78 ? 3.768 0.771 7.422 1.00 96.06 78 ARG A CA 1
ATOM 554 C C . ARG A 1 78 ? 2.272 0.740 7.722 1.00 96.06 78 ARG A C 1
ATOM 556 O O . ARG A 1 78 ? 1.794 1.580 8.474 1.00 96.06 78 ARG A O 1
ATOM 563 N N . VAL A 1 79 ? 1.522 -0.215 7.163 1.00 96.44 79 VAL A N 1
ATOM 564 C CA . VAL A 1 79 ? 0.090 -0.333 7.488 1.00 96.44 79 VAL A CA 1
ATOM 565 C C . VAL A 1 79 ? -0.120 -0.715 8.952 1.00 96.44 79 VAL A C 1
ATOM 567 O O . VAL A 1 79 ? -1.027 -0.185 9.583 1.00 96.44 79 VAL A O 1
ATOM 570 N N . ALA A 1 80 ? 0.736 -1.572 9.515 1.00 96.25 80 ALA A N 1
ATOM 571 C CA . ALA A 1 80 ? 0.666 -1.929 10.928 1.00 96.25 80 ALA A CA 1
ATOM 572 C C . ALA A 1 80 ? 0.941 -0.719 11.835 1.00 96.25 80 ALA A C 1
ATOM 574 O O . ALA A 1 80 ? 0.188 -0.490 12.775 1.00 96.25 80 ALA A O 1
ATOM 575 N N . GLU A 1 81 ? 1.962 0.085 11.521 1.00 96.31 81 GLU A N 1
ATOM 576 C CA . GLU A 1 81 ? 2.266 1.334 12.238 1.00 96.31 81 GLU A CA 1
ATOM 577 C C . GLU A 1 81 ? 1.079 2.311 12.194 1.00 96.31 81 GLU A C 1
ATOM 579 O O . GLU A 1 81 ? 0.637 2.781 13.238 1.00 96.31 81 GLU A O 1
ATOM 584 N N . LEU A 1 82 ? 0.483 2.532 11.016 1.00 94.25 82 LEU A N 1
ATOM 585 C CA . LEU A 1 82 ? -0.683 3.414 10.853 1.00 94.25 82 LEU A CA 1
ATOM 586 C C . LEU A 1 82 ? -1.930 2.924 11.605 1.00 94.25 82 LEU A C 1
ATOM 588 O O . LEU A 1 82 ? -2.733 3.735 12.067 1.00 94.25 82 LEU A O 1
ATOM 592 N N . ILE A 1 83 ? -2.120 1.605 11.705 1.00 95.12 83 ILE A N 1
ATOM 593 C CA . ILE A 1 83 ? -3.210 1.013 12.490 1.00 95.12 83 ILE A CA 1
ATOM 594 C C . ILE A 1 83 ? -2.957 1.219 13.987 1.00 95.12 83 ILE A C 1
ATOM 596 O O . ILE A 1 83 ? -3.887 1.576 14.705 1.00 95.12 83 ILE A O 1
ATOM 600 N N . LEU A 1 84 ? -1.717 1.026 14.449 1.00 95.25 84 LEU A N 1
ATOM 601 C CA . LEU A 1 84 ? -1.336 1.214 15.851 1.00 95.25 84 LEU A CA 1
ATOM 602 C C . LEU A 1 84 ? -1.441 2.676 16.298 1.00 95.25 84 LEU A C 1
ATOM 604 O O . LEU A 1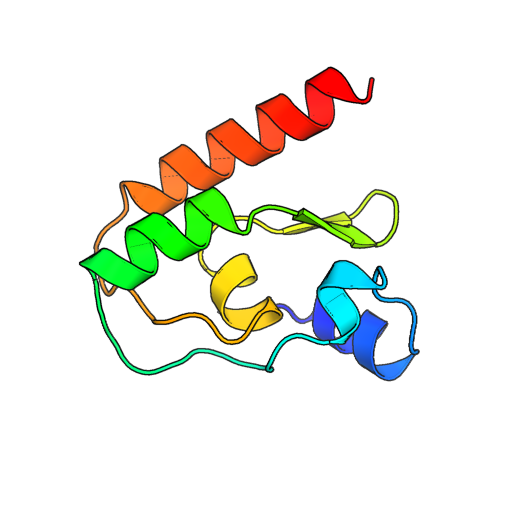 84 ? -1.894 2.922 17.403 1.00 95.25 84 LEU A O 1
ATOM 608 N N . GLU A 1 85 ? -1.081 3.642 15.449 1.00 92.19 85 GLU A N 1
ATOM 609 C CA . GLU A 1 85 ? -1.228 5.079 15.744 1.00 92.19 85 GLU A CA 1
ATOM 610 C C . GLU A 1 85 ? -2.692 5.531 15.887 1.00 92.19 85 GLU A C 1
ATOM 612 O O . GLU A 1 85 ? -2.968 6.598 16.435 1.00 92.19 85 GLU A O 1
ATOM 617 N N . ARG A 1 86 ? -3.638 4.747 15.360 1.00 76.12 86 ARG A N 1
ATOM 618 C CA . ARG A 1 86 ? -5.079 5.027 15.415 1.00 76.12 86 ARG A CA 1
ATOM 619 C C . ARG A 1 86 ? -5.804 4.373 16.589 1.00 76.12 86 ARG A C 1
ATOM 621 O O . ARG A 1 86 ? -6.963 4.728 16.811 1.00 76.12 86 ARG A O 1
ATOM 628 N N . GLY A 1 87 ? -5.176 3.402 17.253 1.00 56.09 87 GLY A N 1
ATOM 629 C CA . GLY A 1 87 ? -5.707 2.699 18.427 1.00 56.09 87 GLY A CA 1
ATOM 630 C C . GLY A 1 87 ? -5.267 3.357 19.722 1.00 56.09 87 GLY A C 1
ATOM 631 O O . GLY A 1 87 ? -6.083 3.336 20.668 1.00 56.09 87 GLY A O 1
#

Sequence (87 aa):
HEAVAVERLRARNLLAPRSASAGTGEGPMDATAGETFVVERVAEAFPGLWVTGMAVSATFGGPRMGPVFGGMLLSGKRVAELILERG